Protein AF-A0A1V5ZNV1-F1 (afdb_monomer_lite)

Radius of gyration: 44.5 Å; chains: 1; bounding box: 72×107×74 Å

InterPro domains:
  IPR001857 Large ribosomal subunit protein bL19 [PF01245] (6-65)
  IPR008991 Translation protein SH3-like domain superfamily [SSF50104] (6-74)
  IPR038657 Large ribosomal subunit protein bL19 superfamily [G3DSA:2.30.30.790] (1-73)

Sequence (168 aa):
MIRVKKPNHFDGTFTIRGEVARMTIEKIYPLSFPNFEKVILLDNYKIRRSKLYYIRDKVGKDARFESLVKTETKGIDLLDGLRQVKEDTKVEKNNEQKVVEEKTKNEEDTVKVFVENKEKVEESFNDSVEEVIEEKVEEIVEKKIGDNAQEKVENQEVNDADVESEEL

pLDDT: mean 72.97, std 18.64, range [38.66, 97.0]

Structure (mmCIF, N/CA/C/O backbone):
data_AF-A0A1V5ZNV1-F1
#
_entry.id   AF-A0A1V5ZNV1-F1
#
loop_
_atom_site.group_PDB
_atom_site.id
_atom_site.type_symbol
_atom_site.label_atom_id
_atom_site.label_alt_id
_atom_site.label_comp_id
_atom_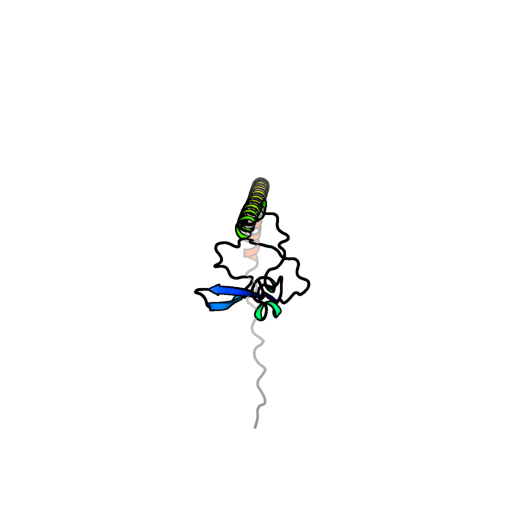site.label_asym_id
_atom_site.label_entity_id
_atom_site.label_seq_id
_atom_site.pdbx_PDB_ins_code
_atom_site.Cartn_x
_atom_site.Cartn_y
_atom_site.Cartn_z
_atom_site.occupancy
_atom_site.B_iso_or_equiv
_atom_site.auth_seq_id
_atom_site.auth_comp_id
_atom_site.auth_asym_id
_atom_site.auth_atom_id
_atom_site.pdbx_PDB_model_num
ATOM 1 N N . MET A 1 1 ? -1.883 0.332 -1.194 1.00 86.31 1 MET A N 1
ATOM 2 C CA . MET A 1 1 ? -2.028 -0.858 -2.068 1.00 86.31 1 MET A CA 1
ATOM 3 C C . MET A 1 1 ? -3.493 -1.034 -2.443 1.00 86.31 1 MET A C 1
ATOM 5 O O . MET A 1 1 ? -4.328 -0.853 -1.568 1.00 86.31 1 MET A O 1
ATOM 9 N N . ILE A 1 2 ? -3.824 -1.366 -3.699 1.00 93.88 2 ILE A N 1
ATOM 10 C CA . ILE A 1 2 ? -5.234 -1.510 -4.132 1.00 93.88 2 ILE A CA 1
ATOM 11 C C . ILE A 1 2 ? -5.686 -2.972 -4.204 1.00 93.88 2 ILE A C 1
ATOM 13 O O . ILE A 1 2 ? -6.876 -3.259 -4.095 1.00 93.88 2 ILE A O 1
ATOM 17 N N . ARG A 1 3 ? -4.752 -3.890 -4.470 1.00 94.94 3 ARG A N 1
ATOM 18 C CA . ARG A 1 3 ? -5.028 -5.311 -4.694 1.00 94.94 3 ARG A CA 1
ATOM 19 C C . ARG A 1 3 ? -3.785 -6.140 -4.406 1.00 94.94 3 ARG A C 1
ATOM 21 O O . ARG A 1 3 ? -2.695 -5.745 -4.808 1.00 94.94 3 ARG A O 1
ATOM 28 N N . VAL A 1 4 ? -3.998 -7.324 -3.836 1.00 96.12 4 VAL A N 1
ATOM 29 C CA . VAL A 1 4 ? -3.056 -8.454 -3.859 1.00 96.12 4 VAL A CA 1
ATOM 30 C C . VAL A 1 4 ? -3.683 -9.616 -4.619 1.00 96.12 4 VAL A C 1
ATOM 32 O O . VAL A 1 4 ? -4.892 -9.851 -4.552 1.00 96.12 4 VAL A O 1
ATOM 35 N N . LYS A 1 5 ? -2.865 -10.324 -5.389 1.00 96.25 5 LYS A N 1
ATOM 36 C CA . LYS A 1 5 ? -3.192 -11.567 -6.081 1.00 96.25 5 LYS A CA 1
ATOM 37 C C . LYS A 1 5 ? -2.284 -12.658 -5.516 1.00 96.25 5 LYS A C 1
ATOM 39 O O . LYS A 1 5 ? -1.083 -12.440 -5.442 1.00 96.25 5 LYS A O 1
ATOM 44 N N . LYS A 1 6 ? -2.871 -13.807 -5.160 1.00 96.00 6 LYS A N 1
ATOM 45 C CA . LYS A 1 6 ? -2.178 -14.956 -4.549 1.00 96.00 6 LYS A CA 1
ATOM 46 C C . LYS A 1 6 ? -1.309 -14.540 -3.341 1.00 96.00 6 LYS A C 1
ATOM 48 O O . LYS A 1 6 ? -0.084 -14.612 -3.415 1.00 96.00 6 LYS A O 1
ATOM 53 N N . PRO A 1 7 ? -1.930 -14.058 -2.245 1.00 90.44 7 PRO A N 1
ATOM 54 C CA . PRO A 1 7 ? -1.188 -13.836 -1.008 1.00 90.44 7 PRO A CA 1
ATOM 55 C C . PRO A 1 7 ? -0.578 -15.175 -0.571 1.00 90.44 7 PRO A C 1
ATOM 57 O O . PRO A 1 7 ? -1.255 -16.197 -0.648 1.00 90.44 7 PRO A O 1
ATOM 60 N N . ASN A 1 8 ? 0.686 -15.167 -0.149 1.00 92.88 8 ASN A N 1
ATOM 61 C CA . ASN A 1 8 ? 1.458 -16.347 0.280 1.00 92.88 8 ASN A CA 1
ATOM 62 C C . ASN A 1 8 ? 1.991 -17.256 -0.839 1.00 92.88 8 ASN A C 1
ATOM 64 O O . ASN A 1 8 ? 2.470 -18.346 -0.547 1.00 92.88 8 ASN A O 1
ATOM 68 N N . HIS A 1 9 ? 1.947 -16.828 -2.102 1.00 95.38 9 HIS A N 1
ATOM 69 C CA . HIS A 1 9 ? 2.572 -17.572 -3.194 1.00 95.38 9 HIS A CA 1
ATOM 70 C C . HIS A 1 9 ? 3.703 -16.760 -3.836 1.00 95.38 9 HIS A C 1
ATOM 72 O O . HIS A 1 9 ? 3.626 -15.533 -3.922 1.00 95.38 9 HIS A O 1
ATOM 78 N N . PHE A 1 10 ? 4.751 -17.440 -4.305 1.00 91.69 10 PHE A N 1
ATOM 79 C CA . PHE A 1 10 ? 5.935 -16.795 -4.894 1.00 91.69 10 PHE A CA 1
ATOM 80 C C . PHE A 1 10 ? 5.629 -16.054 -6.206 1.00 91.69 10 PHE A C 1
ATOM 82 O O . PHE A 1 10 ? 6.301 -15.080 -6.539 1.00 91.69 10 PHE A O 1
ATOM 89 N N . ASP A 1 11 ? 4.598 -16.502 -6.928 1.00 95.44 11 ASP A N 1
ATOM 90 C CA . ASP A 1 11 ? 4.071 -15.885 -8.154 1.00 95.44 11 ASP A CA 1
ATOM 91 C C . ASP A 1 11 ? 2.968 -14.846 -7.867 1.00 95.44 11 ASP A C 1
ATOM 93 O O . ASP A 1 11 ? 2.292 -14.351 -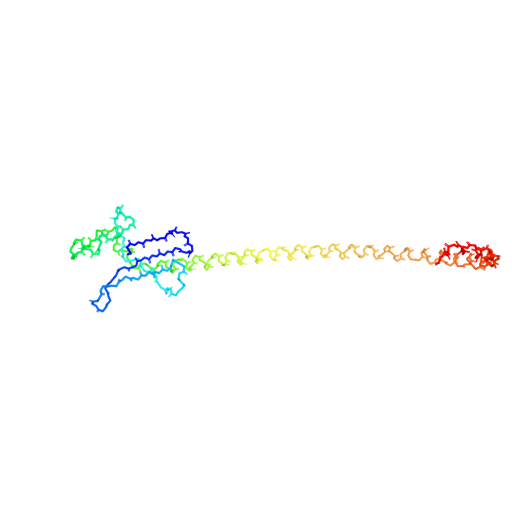8.778 1.00 95.44 11 ASP A O 1
ATOM 97 N N . GLY A 1 12 ? 2.747 -14.535 -6.589 1.00 97.00 12 GLY A N 1
ATOM 98 C CA . GLY A 1 12 ? 1.807 -13.517 -6.170 1.00 97.00 12 GLY A CA 1
ATOM 99 C C . GLY A 1 12 ? 2.281 -12.118 -6.535 1.00 97.00 12 GLY A C 1
ATOM 100 O O . GLY A 1 12 ? 3.471 -11.837 -6.689 1.00 97.00 12 GLY A O 1
ATOM 101 N N . THR A 1 13 ? 1.319 -11.213 -6.682 1.00 96.94 13 THR A N 1
ATOM 102 C CA . THR A 1 13 ? 1.577 -9.827 -7.072 1.00 96.94 13 THR A CA 1
ATOM 103 C C . THR A 1 13 ? 0.724 -8.867 -6.270 1.00 96.94 13 THR A C 1
ATOM 105 O O . THR A 1 13 ? -0.365 -9.203 -5.799 1.00 96.94 13 THR A O 1
ATOM 108 N N . PHE A 1 14 ? 1.195 -7.636 -6.146 1.00 95.94 14 PHE A N 1
ATOM 109 C CA . PHE A 1 14 ? 0.444 -6.551 -5.545 1.00 95.94 14 PHE A CA 1
ATOM 110 C C . PHE A 1 14 ? 0.462 -5.324 -6.446 1.00 95.94 14 PHE A C 1
ATOM 112 O O . PHE A 1 14 ? 1.395 -5.091 -7.212 1.00 95.94 14 PHE A O 1
ATOM 119 N N . THR A 1 15 ? -0.614 -4.549 -6.384 1.00 96.69 15 THR A N 1
ATOM 120 C CA . THR A 1 15 ? -0.795 -3.355 -7.207 1.00 96.69 15 THR A CA 1
ATOM 121 C C . THR A 1 15 ? -0.789 -2.117 -6.324 1.00 96.69 15 THR A C 1
ATOM 123 O O . THR A 1 15 ? -1.588 -1.989 -5.384 1.00 96.69 15 THR A O 1
ATOM 126 N N . ILE A 1 16 ? 0.106 -1.193 -6.646 1.00 94.25 16 ILE A N 1
ATOM 127 C CA . ILE A 1 16 ? 0.239 0.114 -6.013 1.00 94.25 16 ILE A CA 1
ATOM 128 C C . ILE A 1 16 ? -0.417 1.143 -6.929 1.00 94.25 16 ILE A C 1
ATOM 130 O O . ILE A 1 16 ? -0.196 1.129 -8.136 1.00 94.25 16 ILE A O 1
ATOM 134 N N . ARG A 1 17 ? -1.207 2.038 -6.339 1.00 93.00 17 ARG A N 1
ATOM 135 C CA . ARG A 1 17 ? -1.699 3.255 -6.981 1.00 93.00 17 ARG A CA 1
ATOM 136 C C . ARG A 1 17 ? -1.079 4.432 -6.251 1.00 93.00 17 ARG A C 1
ATOM 138 O O . ARG A 1 17 ? -1.077 4.434 -5.020 1.00 93.00 17 ARG A O 1
ATOM 145 N N . GLY A 1 18 ? -0.567 5.391 -7.001 1.00 91.38 18 GLY A N 1
ATOM 146 C CA . GLY A 1 18 ? 0.030 6.602 -6.462 1.00 91.38 18 GLY A CA 1
ATOM 147 C C . GLY A 1 18 ? 0.084 7.698 -7.512 1.00 91.38 18 GLY A C 1
ATOM 148 O O . GLY A 1 18 ? -0.230 7.476 -8.681 1.00 91.38 18 GLY A O 1
ATOM 149 N N . GLU A 1 19 ? 0.481 8.881 -7.076 1.00 91.00 19 GLU A N 1
ATOM 150 C CA . GLU A 1 19 ? 0.739 10.015 -7.949 1.00 91.00 19 GLU A CA 1
ATOM 151 C C . GLU A 1 19 ? 2.250 10.185 -8.087 1.00 91.00 19 GLU A C 1
ATOM 153 O O . GLU A 1 19 ? 2.977 10.199 -7.094 1.00 91.00 19 GLU A O 1
ATOM 158 N N . VAL A 1 20 ? 2.732 10.275 -9.321 1.00 94.62 20 VAL A N 1
ATOM 159 C CA . VAL A 1 20 ? 4.141 10.521 -9.633 1.00 94.62 20 VAL A CA 1
ATOM 160 C C . VAL A 1 20 ? 4.175 11.619 -10.677 1.00 94.62 20 VAL A C 1
ATOM 162 O O . VAL A 1 20 ? 3.484 11.519 -11.686 1.00 94.62 20 VAL A O 1
ATOM 165 N N . ALA A 1 21 ? 4.958 12.670 -10.433 1.00 94.62 21 ALA A N 1
ATOM 166 C CA . ALA A 1 21 ? 5.084 13.800 -11.356 1.00 94.62 21 ALA A CA 1
ATOM 167 C C . ALA A 1 21 ? 3.722 14.363 -11.830 1.00 94.62 21 ALA A C 1
ATOM 169 O O . ALA A 1 21 ? 3.542 14.660 -13.006 1.00 94.62 21 ALA A O 1
ATOM 170 N N . ARG A 1 22 ? 2.754 14.498 -10.907 1.00 94.00 22 ARG A N 1
ATOM 171 C CA . ARG A 1 22 ? 1.373 14.965 -11.167 1.00 94.00 22 ARG A CA 1
ATOM 172 C C . ARG A 1 22 ? 0.520 14.064 -12.064 1.00 94.00 22 ARG A C 1
ATOM 174 O O . ARG A 1 22 ? -0.548 14.463 -12.518 1.00 94.00 22 ARG A O 1
ATOM 181 N N . MET A 1 23 ? 0.969 12.841 -12.319 1.00 93.94 23 MET A N 1
ATOM 182 C CA . MET A 1 23 ? 0.223 11.836 -13.067 1.00 93.94 23 MET A CA 1
ATOM 183 C C . MET A 1 23 ? -0.152 10.687 -12.140 1.00 93.94 23 MET A C 1
ATOM 185 O O . MET A 1 23 ? 0.652 10.229 -11.325 1.00 93.94 23 MET A O 1
ATOM 189 N N . THR A 1 24 ? -1.381 10.191 -12.269 1.00 92.56 24 THR A N 1
ATOM 190 C CA . THR A 1 24 ? -1.811 9.017 -11.506 1.00 92.56 24 THR A CA 1
ATOM 191 C C . THR A 1 24 ? -1.317 7.751 -12.189 1.00 92.56 24 THR A C 1
ATOM 193 O O . THR A 1 24 ? -1.654 7.497 -13.343 1.00 92.56 24 THR A O 1
ATOM 196 N N . ILE A 1 25 ? -0.539 6.942 -11.474 1.00 94.75 25 ILE A N 1
ATOM 197 C CA . ILE A 1 25 ? 0.070 5.720 -12.000 1.00 94.75 25 ILE A CA 1
ATOM 198 C C . ILE A 1 25 ? -0.371 4.519 -11.165 1.00 94.75 25 ILE A C 1
ATOM 200 O O . ILE A 1 25 ? -0.463 4.578 -9.935 1.00 94.75 25 ILE A O 1
ATOM 204 N N . GLU A 1 26 ? -0.599 3.399 -11.850 1.00 95.44 26 GLU A N 1
ATOM 205 C CA . GLU A 1 26 ? -0.734 2.084 -11.234 1.00 95.44 26 GLU A CA 1
ATOM 206 C C . GLU A 1 26 ? 0.434 1.192 -11.653 1.00 95.44 26 GLU A C 1
ATOM 208 O O . GLU A 1 26 ? 0.686 1.001 -12.840 1.00 95.44 26 GLU A O 1
ATOM 213 N N . LYS A 1 27 ? 1.155 0.647 -10.671 1.00 94.88 27 LYS A N 1
ATOM 214 C CA . LYS A 1 27 ? 2.263 -0.289 -10.893 1.00 94.88 27 LYS A CA 1
ATOM 215 C C . LYS A 1 27 ? 1.973 -1.619 -10.218 1.00 94.88 27 LYS A C 1
ATOM 217 O O . LYS A 1 27 ? 1.402 -1.663 -9.127 1.00 94.88 27 LYS A O 1
ATOM 222 N N . ILE A 1 28 ? 2.376 -2.702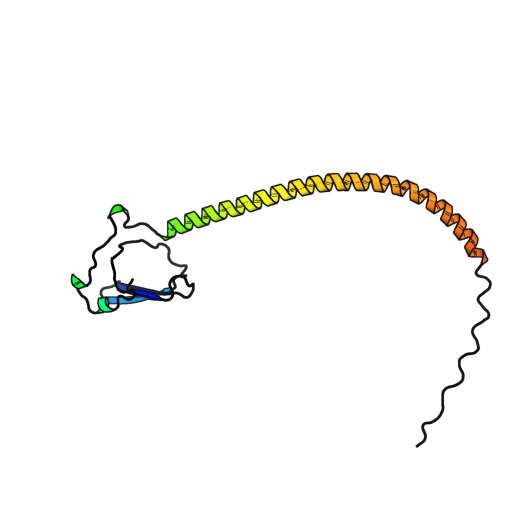 -10.870 1.00 96.44 28 ILE A N 1
ATOM 223 C CA . ILE A 1 28 ? 2.233 -4.069 -10.372 1.00 96.44 28 ILE A CA 1
ATOM 224 C C . ILE A 1 28 ? 3.626 -4.597 -10.050 1.00 96.44 28 ILE A C 1
ATOM 226 O O . ILE A 1 28 ? 4.511 -4.531 -10.898 1.00 96.44 28 ILE A O 1
ATOM 230 N N . TYR A 1 29 ? 3.795 -5.133 -8.845 1.00 95.56 29 TYR A N 1
ATOM 231 C CA . TYR A 1 29 ? 5.044 -5.728 -8.386 1.00 95.56 29 TYR A CA 1
ATOM 232 C C . TYR A 1 29 ? 4.825 -7.186 -7.962 1.00 95.56 29 TYR A C 1
ATOM 234 O O . TYR A 1 29 ? 3.785 -7.496 -7.367 1.00 95.56 29 TYR A O 1
ATOM 242 N N . PRO A 1 30 ? 5.775 -8.092 -8.253 1.00 95.44 30 PRO A N 1
ATOM 243 C CA . PRO A 1 30 ? 5.817 -9.418 -7.643 1.00 95.44 30 PRO A CA 1
ATOM 244 C C . PRO A 1 30 ? 6.053 -9.330 -6.131 1.00 95.44 30 PRO A C 1
ATOM 246 O O . PRO A 1 30 ? 6.781 -8.454 -5.670 1.00 95.44 30 PRO A O 1
ATOM 249 N N . LEU A 1 31 ? 5.483 -10.259 -5.359 1.00 92.88 31 LEU A N 1
ATOM 250 C CA . LEU A 1 31 ? 5.747 -10.364 -3.915 1.00 92.88 31 LEU A CA 1
ATOM 251 C C . LEU A 1 31 ? 7.195 -10.788 -3.615 1.00 92.88 31 LEU A C 1
ATOM 253 O O . LEU A 1 31 ? 7.732 -10.439 -2.572 1.00 92.88 31 LEU A O 1
ATOM 257 N N . SER A 1 32 ? 7.823 -11.519 -4.536 1.00 92.00 32 SER A N 1
ATOM 258 C CA . SER A 1 32 ? 9.195 -12.036 -4.445 1.00 92.00 32 SER A CA 1
ATOM 259 C C . SER A 1 32 ? 10.255 -11.093 -5.026 1.00 92.00 32 SER A C 1
ATOM 261 O O . SER A 1 32 ? 11.395 -11.502 -5.233 1.00 92.00 32 SER A O 1
ATOM 263 N N . PHE A 1 33 ? 9.899 -9.843 -5.329 1.00 91.88 33 PHE A N 1
ATOM 264 C CA . PHE A 1 33 ? 10.815 -8.909 -5.977 1.00 91.88 33 PHE A CA 1
ATOM 265 C C . PHE A 1 33 ? 12.017 -8.571 -5.067 1.00 91.88 33 PHE A C 1
ATOM 267 O O . PHE A 1 33 ? 11.807 -8.046 -3.971 1.00 91.88 33 PHE A O 1
ATOM 274 N N . PRO A 1 34 ? 13.269 -8.834 -5.498 1.00 89.62 34 PRO A N 1
ATOM 275 C CA . PRO A 1 34 ? 14.439 -8.736 -4.621 1.00 89.62 34 PRO A CA 1
ATOM 276 C C . PRO A 1 34 ? 15.024 -7.324 -4.509 1.00 89.62 34 PRO A C 1
ATOM 278 O O . PRO A 1 34 ? 15.736 -7.040 -3.553 1.00 89.62 34 PRO A O 1
ATOM 281 N N . ASN A 1 35 ? 14.726 -6.421 -5.449 1.00 93.06 35 ASN A N 1
ATOM 282 C CA . ASN A 1 35 ? 15.399 -5.115 -5.518 1.00 93.06 35 ASN A CA 1
ATOM 283 C C . ASN A 1 35 ? 14.777 -4.054 -4.591 1.00 93.06 35 ASN A C 1
ATOM 285 O O . ASN A 1 35 ? 15.044 -2.865 -4.755 1.00 93.06 35 ASN A O 1
ATOM 289 N N . PHE A 1 36 ? 13.907 -4.442 -3.655 1.00 91.00 36 PHE A N 1
ATOM 290 C CA . PHE A 1 36 ? 13.407 -3.510 -2.650 1.00 91.00 36 PHE A CA 1
ATOM 291 C C . PHE A 1 36 ? 14.464 -3.312 -1.567 1.00 91.00 36 PHE A C 1
ATOM 293 O O . PHE A 1 36 ? 14.820 -4.244 -0.851 1.00 91.00 36 PHE A O 1
ATOM 300 N N . GLU A 1 37 ? 14.948 -2.081 -1.431 1.00 91.19 37 GLU A N 1
ATOM 301 C CA . GLU A 1 37 ? 15.882 -1.737 -0.361 1.00 91.19 37 GLU A CA 1
ATOM 302 C C . GLU A 1 37 ? 15.181 -1.726 1.004 1.00 91.19 37 GLU A C 1
ATOM 304 O O . GLU A 1 37 ? 15.714 -2.288 1.964 1.00 91.19 37 GLU A O 1
ATOM 309 N N . LYS A 1 38 ? 13.980 -1.126 1.053 1.00 90.06 38 LYS A N 1
ATOM 310 C CA . LYS A 1 38 ? 13.190 -0.850 2.262 1.00 90.06 38 LYS A CA 1
ATOM 311 C C . LYS A 1 38 ? 11.701 -1.033 2.006 1.00 90.06 38 LYS A C 1
ATOM 313 O O . LYS A 1 38 ? 11.209 -0.682 0.929 1.00 90.06 38 LYS A O 1
ATOM 318 N N . VAL A 1 39 ? 10.966 -1.526 3.002 1.00 90.94 39 VAL A N 1
ATOM 319 C CA . VAL A 1 39 ? 9.500 -1.642 2.949 1.00 90.94 39 VAL A CA 1
ATOM 320 C C . VAL A 1 39 ? 8.916 -1.013 4.202 1.00 90.94 39 VAL A C 1
ATOM 322 O O . VAL A 1 39 ? 8.712 -1.665 5.219 1.00 90.94 39 VAL A O 1
ATOM 325 N N . ILE A 1 40 ? 8.622 0.279 4.115 1.00 92.38 40 ILE A N 1
ATOM 326 C CA . ILE A 1 40 ? 8.180 1.063 5.266 1.00 92.38 40 ILE A CA 1
ATOM 327 C C . ILE A 1 40 ? 6.658 0.985 5.414 1.00 92.38 40 ILE A C 1
ATOM 329 O O . ILE A 1 40 ? 5.911 1.278 4.473 1.00 92.38 40 ILE A O 1
ATOM 333 N N . LEU A 1 41 ? 6.185 0.650 6.616 1.00 90.12 41 LEU A N 1
ATOM 334 C CA . LEU A 1 41 ? 4.767 0.750 6.948 1.00 90.12 41 LEU A CA 1
ATOM 335 C C . LEU A 1 41 ? 4.400 2.209 7.247 1.00 90.12 41 LEU A C 1
ATOM 337 O O . LEU A 1 41 ? 4.741 2.753 8.296 1.00 90.12 41 LEU A O 1
ATOM 341 N N . LEU A 1 42 ? 3.682 2.842 6.319 1.00 90.00 42 LEU A N 1
ATOM 342 C CA . LEU A 1 42 ? 3.199 4.216 6.495 1.00 90.00 42 LEU A CA 1
ATOM 343 C C . LEU A 1 42 ? 1.907 4.268 7.316 1.00 90.00 42 LEU A C 1
ATOM 345 O O . LEU A 1 42 ? 1.828 4.958 8.325 1.00 90.00 42 LEU A O 1
ATOM 349 N N . ASP A 1 43 ? 0.894 3.530 6.869 1.00 90.12 43 ASP A N 1
ATOM 350 C CA . ASP A 1 43 ? -0.430 3.484 7.476 1.00 90.12 43 ASP A CA 1
ATOM 351 C C . ASP A 1 43 ? -1.080 2.122 7.207 1.00 90.12 43 ASP A C 1
ATOM 353 O O . ASP A 1 43 ? -0.824 1.468 6.191 1.00 90.12 43 ASP A O 1
ATOM 357 N N . ASN A 1 44 ? -1.980 1.729 8.105 1.00 90.81 44 ASN A N 1
ATOM 358 C CA . ASN A 1 44 ? -2.869 0.586 7.952 1.00 90.81 44 ASN A CA 1
ATOM 359 C C . ASN A 1 44 ? -4.306 1.084 8.097 1.00 90.81 44 ASN A C 1
ATOM 361 O O . ASN A 1 44 ? -4.610 1.846 9.011 1.00 90.81 44 ASN A O 1
ATOM 365 N N . TYR A 1 45 ? -5.181 0.659 7.194 1.00 91.50 45 TYR A N 1
ATOM 366 C CA . TYR A 1 45 ? -6.548 1.150 7.100 1.00 91.50 45 TYR A CA 1
ATOM 367 C C . TYR A 1 45 ? -7.544 0.006 7.266 1.00 91.50 45 TYR A C 1
ATOM 369 O O . TYR A 1 45 ? -7.379 -1.071 6.687 1.00 91.50 45 TYR A O 1
ATOM 377 N N . LYS A 1 46 ? -8.640 0.264 7.987 1.00 90.25 46 LYS A N 1
ATOM 378 C CA . LYS A 1 46 ? -9.743 -0.695 8.108 1.00 90.25 46 LYS A CA 1
ATOM 379 C C . LYS A 1 46 ? -10.547 -0.742 6.809 1.00 90.25 46 LYS A C 1
ATOM 381 O O . LYS A 1 46 ? -11.384 0.119 6.550 1.00 90.25 46 LYS A O 1
ATOM 386 N N . ILE A 1 47 ? -10.328 -1.774 6.001 1.00 91.56 47 ILE A N 1
ATOM 387 C CA . ILE A 1 47 ? -11.037 -1.976 4.730 1.00 91.56 47 ILE A CA 1
ATOM 388 C C . ILE A 1 47 ? -11.902 -3.238 4.769 1.00 91.56 47 ILE A C 1
ATOM 390 O O . ILE A 1 47 ? -11.496 -4.275 5.281 1.00 91.56 47 ILE A O 1
ATOM 394 N N . ARG A 1 48 ? -13.115 -3.158 4.203 1.00 90.44 48 ARG A N 1
ATOM 395 C CA . ARG A 1 48 ? -14.046 -4.306 4.120 1.00 90.44 48 ARG A CA 1
ATOM 396 C C . ARG A 1 48 ? -13.845 -5.145 2.856 1.00 90.44 48 ARG A C 1
ATOM 398 O O . ARG A 1 48 ? -14.258 -6.296 2.812 1.00 90.44 48 ARG A O 1
ATOM 405 N N . ARG A 1 49 ? -13.264 -4.558 1.802 1.00 92.38 49 ARG A N 1
ATOM 406 C CA . ARG A 1 49 ? -13.072 -5.199 0.491 1.00 92.38 49 ARG A CA 1
ATOM 407 C C . ARG A 1 49 ? -11.597 -5.518 0.272 1.00 92.38 49 ARG A C 1
ATOM 409 O O . ARG A 1 49 ? -10.750 -4.666 0.504 1.00 92.38 49 ARG A O 1
ATOM 416 N N . SER A 1 50 ? -11.308 -6.705 -0.262 1.00 90.44 50 SER A N 1
ATOM 417 C CA . SER A 1 50 ? -9.944 -7.145 -0.606 1.00 90.44 50 SER A CA 1
ATOM 418 C C . SER A 1 50 ? -9.363 -6.462 -1.853 1.00 90.44 50 SER A C 1
ATOM 420 O O . SER A 1 50 ? -8.150 -6.460 -2.057 1.00 90.44 50 SER A O 1
ATOM 422 N N . LYS A 1 51 ? -10.223 -5.885 -2.703 1.00 93.56 51 LYS A N 1
ATOM 423 C CA . LYS A 1 51 ? -9.846 -5.107 -3.890 1.00 93.56 51 LYS A CA 1
ATOM 424 C C . LYS A 1 51 ? -10.462 -3.716 -3.796 1.00 93.56 51 LYS A C 1
ATOM 426 O O . LYS A 1 51 ? -11.683 -3.574 -3.727 1.00 93.56 51 LYS A O 1
ATOM 431 N N . LEU A 1 52 ? -9.621 -2.692 -3.836 1.00 93.44 52 LEU A N 1
ATOM 432 C CA . LEU A 1 52 ? -10.002 -1.295 -3.640 1.00 93.44 52 LEU A CA 1
ATOM 433 C C . LEU A 1 52 ? -10.121 -0.534 -4.965 1.00 93.44 52 LEU A C 1
ATOM 435 O O . LEU A 1 52 ? -9.624 0.577 -5.114 1.00 93.44 52 LEU A O 1
ATOM 439 N N . TYR A 1 53 ? -10.783 -1.138 -5.952 1.00 94.50 53 TYR A N 1
ATOM 440 C CA . TYR A 1 53 ? -10.955 -0.523 -7.274 1.00 94.50 53 TYR A CA 1
ATOM 441 C C . TYR A 1 53 ? -11.775 0.762 -7.242 1.00 94.50 53 TYR A C 1
ATOM 443 O O . TYR A 1 53 ? -11.533 1.647 -8.051 1.00 94.50 53 TYR A O 1
ATOM 451 N N . TYR A 1 54 ? -12.667 0.889 -6.261 1.00 92.38 54 TYR A N 1
ATOM 452 C CA . TYR A 1 54 ? -13.473 2.087 -6.061 1.00 92.38 54 TYR A CA 1
ATOM 453 C C . TYR A 1 54 ? -12.632 3.329 -5.734 1.00 92.38 54 TYR A C 1
ATOM 455 O O . TYR A 1 54 ? -13.130 4.436 -5.859 1.00 92.38 54 TYR A O 1
ATOM 463 N N . ILE A 1 55 ? -11.369 3.182 -5.307 1.00 91.38 55 ILE A N 1
ATOM 464 C CA . ILE A 1 55 ? -10.488 4.335 -5.052 1.00 91.38 55 ILE A CA 1
ATOM 465 C C . ILE A 1 55 ? -10.188 5.096 -6.350 1.00 91.38 55 ILE A C 1
ATOM 467 O O . ILE A 1 55 ? -9.834 6.266 -6.297 1.00 91.38 55 ILE A O 1
ATOM 471 N N . ARG A 1 56 ? -10.339 4.463 -7.519 1.00 91.88 56 ARG A N 1
ATOM 472 C CA . ARG A 1 56 ? -10.101 5.127 -8.806 1.00 91.88 56 ARG A CA 1
ATOM 473 C C . ARG A 1 56 ? -11.049 6.293 -9.053 1.00 91.88 56 ARG A C 1
ATOM 475 O O . ARG A 1 56 ? -10.604 7.297 -9.595 1.00 91.88 56 ARG A O 1
ATOM 482 N N . ASP A 1 57 ? -12.287 6.154 -8.594 1.00 92.25 57 ASP A N 1
ATOM 483 C CA . ASP A 1 57 ? -13.353 7.134 -8.809 1.00 92.25 57 ASP A CA 1
ATOM 484 C C . ASP A 1 57 ? -13.479 8.113 -7.632 1.00 92.25 57 ASP A C 1
ATOM 486 O O . ASP A 1 57 ? -14.199 9.104 -7.707 1.00 92.25 57 ASP A O 1
ATOM 490 N N . LYS A 1 58 ? -12.785 7.840 -6.520 1.00 91.31 58 LYS A N 1
ATOM 491 C CA . LYS A 1 58 ? -12.824 8.676 -5.321 1.00 91.31 58 LYS A CA 1
ATOM 492 C C . LYS A 1 58 ? -11.740 9.744 -5.357 1.00 91.31 58 LYS A C 1
ATOM 494 O O . LYS A 1 58 ? -10.585 9.462 -5.666 1.00 91.31 58 LYS A O 1
ATOM 499 N N . VAL A 1 59 ? -12.103 10.958 -4.945 1.00 89.75 59 VAL A N 1
ATOM 500 C CA . VAL A 1 59 ? -11.212 12.125 -4.916 1.00 89.75 59 VAL A CA 1
ATOM 501 C C . VAL A 1 59 ? -11.318 12.832 -3.561 1.00 89.75 59 VAL A C 1
ATOM 503 O O . VAL A 1 59 ? -12.354 12.802 -2.900 1.00 89.75 59 VAL A O 1
ATOM 506 N N . GLY A 1 60 ? -10.229 13.463 -3.121 1.00 89.25 60 GLY A N 1
ATOM 507 C CA . GLY A 1 60 ? -10.223 14.310 -1.930 1.00 89.25 60 GLY A CA 1
ATOM 508 C C . GLY A 1 60 ? -10.444 13.538 -0.628 1.00 89.25 60 GLY A C 1
ATOM 509 O O . GLY A 1 60 ? -9.760 12.550 -0.354 1.00 89.25 60 GLY A O 1
ATOM 510 N N . LYS A 1 61 ? -11.377 14.019 0.205 1.00 89.25 61 LYS A N 1
ATOM 511 C CA . LYS A 1 61 ? -11.655 13.440 1.530 1.00 89.25 61 LYS A CA 1
ATOM 512 C C . LYS A 1 61 ? -12.229 12.026 1.433 1.00 89.25 61 LYS A C 1
ATOM 514 O O . LYS A 1 61 ? -11.872 11.187 2.250 1.00 89.25 61 LYS A O 1
ATOM 519 N N . ASP A 1 62 ? -13.008 11.737 0.396 1.00 88.19 62 ASP A N 1
ATOM 520 C CA . ASP A 1 62 ? -13.663 10.436 0.226 1.00 88.19 62 ASP A CA 1
ATOM 521 C C . ASP A 1 62 ? -12.676 9.310 -0.099 1.00 88.19 62 ASP A C 1
ATOM 523 O O . ASP A 1 62 ? -12.941 8.138 0.186 1.00 88.19 62 ASP A O 1
ATOM 527 N N . ALA A 1 63 ? -11.538 9.660 -0.706 1.00 88.12 63 ALA A N 1
ATOM 528 C CA . ALA A 1 63 ? -10.454 8.730 -1.007 1.00 88.12 63 ALA A CA 1
ATOM 529 C C . ALA A 1 63 ? -9.580 8.414 0.217 1.00 88.12 63 ALA A C 1
ATOM 531 O O . ALA A 1 63 ? -8.823 7.442 0.187 1.00 88.12 63 ALA A O 1
ATOM 532 N N . ARG A 1 64 ? -9.661 9.223 1.283 1.00 86.12 64 ARG A N 1
ATOM 533 C CA . ARG A 1 64 ? -8.883 9.022 2.507 1.00 86.12 64 ARG A CA 1
ATOM 534 C C . ARG A 1 64 ? -9.585 8.026 3.422 1.00 86.12 64 ARG A C 1
ATOM 536 O O . ARG A 1 64 ? -10.792 8.092 3.629 1.00 86.12 64 ARG A O 1
ATOM 543 N N . PHE A 1 65 ? -8.806 7.107 3.981 1.00 89.00 65 PHE A N 1
ATOM 544 C CA . PHE A 1 65 ? -9.282 6.153 4.976 1.00 89.00 65 PHE A CA 1
ATOM 545 C C . PHE A 1 65 ? -8.826 6.553 6.372 1.00 89.00 65 PHE A C 1
ATOM 547 O O . PHE A 1 65 ? -7.814 7.231 6.548 1.00 89.00 65 PHE A O 1
ATOM 554 N N . GLU A 1 66 ? -9.569 6.079 7.363 1.00 88.44 66 GLU A N 1
ATOM 555 C CA . GLU A 1 66 ? -9.192 6.193 8.762 1.00 88.44 66 GLU A CA 1
ATOM 556 C C . GLU A 1 66 ? -8.052 5.217 9.079 1.00 88.44 66 GLU A C 1
ATOM 558 O O . GLU A 1 66 ? -8.173 4.004 8.860 1.00 88.44 66 GLU A O 1
ATOM 563 N N . SER A 1 67 ? -6.921 5.765 9.532 1.00 89.88 67 SER A N 1
ATOM 564 C CA . SER A 1 67 ? -5.739 4.982 9.899 1.00 89.88 67 SER A CA 1
ATOM 565 C C . SER A 1 67 ? -5.938 4.326 11.263 1.00 89.88 67 SER A C 1
ATOM 567 O O . SER A 1 67 ? -6.382 4.964 12.212 1.00 89.88 67 SER A O 1
ATOM 569 N N . LEU A 1 68 ? -5.583 3.047 11.355 1.00 88.56 68 LEU A N 1
ATOM 570 C CA . LEU A 1 68 ? -5.590 2.251 12.583 1.00 88.56 68 LEU A CA 1
ATOM 571 C C . LEU A 1 68 ? -4.259 2.328 13.346 1.00 88.56 68 LEU A C 1
ATOM 573 O O . LEU A 1 68 ? -4.156 1.832 14.466 1.00 88.56 68 LEU A O 1
ATOM 577 N N . VAL A 1 69 ? -3.218 2.877 12.719 1.00 87.25 69 VAL A N 1
ATOM 578 C CA . VAL A 1 69 ? -1.844 2.827 13.230 1.00 87.25 69 VAL A CA 1
ATOM 579 C C . VAL A 1 69 ? -1.590 4.030 14.126 1.00 87.25 69 VAL A C 1
ATOM 581 O O . VAL A 1 69 ? -1.812 5.175 13.722 1.00 87.25 69 VAL A O 1
ATOM 584 N N . LYS A 1 70 ? -1.098 3.770 15.341 1.00 86.06 70 LYS A N 1
ATOM 585 C CA . LYS A 1 70 ? -0.629 4.814 16.260 1.00 86.06 70 LYS A CA 1
ATOM 586 C C . LYS A 1 70 ? 0.614 5.486 15.676 1.00 86.06 70 LYS A C 1
ATOM 588 O O . LYS A 1 70 ? 1.405 4.838 15.006 1.00 86.06 70 LYS A O 1
ATOM 593 N N . THR A 1 71 ? 0.813 6.772 15.948 1.00 83.38 71 THR A N 1
ATOM 594 C CA . THR A 1 71 ? 1.931 7.550 15.383 1.00 83.38 71 THR A CA 1
ATOM 595 C C . THR A 1 71 ? 3.301 6.906 15.627 1.00 83.38 71 THR A C 1
ATOM 597 O O . THR A 1 71 ? 4.156 6.966 14.753 1.00 83.38 71 THR A O 1
ATOM 600 N N . GLU A 1 72 ? 3.480 6.232 16.762 1.00 82.19 72 GLU A N 1
ATOM 601 C CA . GLU A 1 72 ? 4.737 5.590 17.171 1.00 82.19 72 GLU A CA 1
ATOM 602 C C . GLU A 1 72 ? 5.150 4.397 16.300 1.00 82.19 72 GLU A C 1
ATOM 604 O O . GLU A 1 72 ? 6.336 4.127 16.152 1.00 82.19 72 GLU A O 1
ATOM 609 N N . THR A 1 73 ? 4.193 3.678 15.709 1.00 81.88 73 THR A N 1
ATOM 610 C CA . THR A 1 73 ? 4.479 2.504 14.869 1.00 81.88 73 THR A CA 1
ATOM 611 C C . THR A 1 73 ? 4.558 2.837 13.380 1.00 81.88 73 THR A C 1
ATOM 613 O O . THR A 1 73 ? 4.805 1.954 12.555 1.00 81.88 73 THR A O 1
ATOM 616 N N . LYS A 1 74 ? 4.363 4.107 13.009 1.00 82.88 74 LYS A N 1
ATOM 617 C CA . LYS A 1 74 ? 4.548 4.572 11.633 1.00 82.88 74 LYS A CA 1
ATOM 618 C C . LYS A 1 74 ? 6.033 4.697 11.326 1.00 82.88 74 LYS A C 1
ATOM 620 O O . LYS A 1 74 ? 6.801 5.188 12.143 1.00 82.88 74 LYS A O 1
ATOM 625 N N . GLY A 1 75 ? 6.429 4.305 10.119 1.00 83.69 75 GLY A N 1
ATOM 626 C CA . GLY A 1 75 ? 7.813 4.462 9.667 1.00 83.69 75 GLY A CA 1
ATOM 627 C C . GLY A 1 75 ? 8.729 3.276 9.974 1.00 83.69 75 GLY A C 1
ATOM 628 O O . GLY A 1 75 ? 9.909 3.339 9.646 1.00 83.69 75 GLY A O 1
ATOM 629 N N . ILE A 1 76 ? 8.202 2.190 10.546 1.00 88.06 76 ILE A N 1
ATOM 630 C CA . ILE A 1 76 ? 8.963 0.953 10.755 1.00 88.06 76 ILE A CA 1
ATOM 631 C C . ILE A 1 76 ? 9.277 0.320 9.393 1.00 88.06 76 ILE A C 1
ATOM 633 O O . ILE A 1 76 ? 8.371 0.135 8.571 1.00 88.06 76 ILE A O 1
ATOM 637 N N . ASP A 1 77 ? 10.546 -0.029 9.169 1.00 88.56 77 ASP A N 1
ATOM 638 C CA . ASP A 1 77 ? 10.959 -0.838 8.024 1.00 88.56 77 ASP A CA 1
ATOM 639 C C . ASP A 1 77 ? 10.682 -2.319 8.302 1.00 88.56 77 ASP A C 1
ATOM 641 O O . ASP A 1 77 ? 11.252 -2.935 9.203 1.00 88.56 77 ASP A O 1
ATOM 645 N N . LEU A 1 78 ? 9.774 -2.896 7.522 1.00 85.88 78 LEU A N 1
ATOM 646 C CA . LEU A 1 78 ? 9.373 -4.293 7.634 1.00 85.88 78 LEU A CA 1
ATOM 647 C C . LEU A 1 78 ? 10.453 -5.250 7.115 1.00 85.88 78 LEU A C 1
ATOM 649 O O . LEU A 1 78 ? 10.415 -6.439 7.433 1.00 85.88 78 LEU A O 1
ATOM 653 N N . LEU A 1 79 ? 11.390 -4.764 6.296 1.00 84.56 79 LEU A N 1
ATOM 654 C CA . LEU A 1 79 ? 12.402 -5.611 5.676 1.00 84.56 79 LEU A 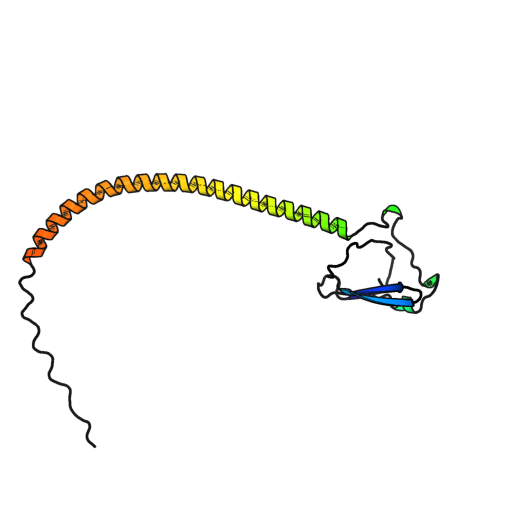CA 1
ATOM 655 C C . LEU A 1 79 ? 13.602 -5.845 6.601 1.00 84.56 79 LEU A C 1
ATOM 657 O O . LEU A 1 79 ? 14.142 -6.951 6.623 1.00 84.56 79 LEU A O 1
ATOM 661 N N . ASP A 1 80 ? 13.969 -4.849 7.406 1.00 83.12 80 ASP A N 1
ATOM 662 C CA . ASP A 1 80 ? 15.110 -4.930 8.323 1.00 83.12 80 ASP A CA 1
ATOM 663 C C . ASP A 1 80 ? 14.884 -5.943 9.448 1.00 83.12 80 ASP A C 1
ATOM 665 O O . ASP A 1 80 ? 15.759 -6.765 9.718 1.00 83.12 80 ASP A O 1
ATOM 669 N N . GLY A 1 81 ? 13.676 -5.988 10.021 1.00 76.06 81 GLY A N 1
ATOM 670 C CA . GLY A 1 81 ? 13.326 -7.013 11.009 1.00 76.06 81 GLY A CA 1
ATOM 671 C C . GLY A 1 81 ? 13.423 -8.437 10.447 1.00 76.06 81 GLY A C 1
ATOM 672 O O . GLY A 1 81 ? 13.839 -9.359 11.141 1.00 76.06 81 GLY A O 1
ATOM 673 N N . LEU A 1 82 ? 13.110 -8.629 9.161 1.00 77.31 82 LEU A N 1
ATOM 674 C CA . LEU A 1 82 ? 13.212 -9.940 8.514 1.00 77.31 82 LEU A CA 1
ATOM 675 C C . LEU A 1 82 ? 14.664 -10.318 8.170 1.00 77.31 82 LEU A C 1
ATOM 677 O O . LEU A 1 82 ? 14.990 -11.506 8.129 1.00 77.31 82 LEU A O 1
ATOM 681 N N . ARG A 1 83 ? 15.529 -9.330 7.901 1.00 80.44 83 ARG A N 1
ATOM 682 C CA . ARG A 1 83 ? 16.968 -9.544 7.673 1.00 80.44 83 ARG A CA 1
ATOM 683 C C . ARG A 1 83 ? 17.659 -10.009 8.950 1.00 80.44 83 ARG A C 1
ATOM 685 O O . ARG A 1 83 ? 18.317 -11.041 8.894 1.00 80.44 83 ARG A O 1
ATOM 692 N N . GLN A 1 84 ? 17.410 -9.334 10.074 1.00 77.81 84 GLN A N 1
ATOM 693 C CA . GLN A 1 84 ? 17.955 -9.710 11.386 1.00 77.81 84 GLN A CA 1
ATOM 694 C C . GLN A 1 84 ? 17.577 -11.151 11.745 1.00 77.81 84 GLN A C 1
ATOM 696 O O . GLN A 1 84 ? 18.452 -11.989 11.917 1.00 77.81 84 GLN A O 1
ATOM 701 N N . VAL A 1 85 ? 16.285 -11.498 11.665 1.00 73.94 85 VAL A N 1
ATOM 702 C CA . VAL A 1 85 ? 15.821 -12.872 11.938 1.00 73.94 85 VAL A CA 1
ATOM 703 C C . VAL A 1 85 ? 16.489 -13.905 11.020 1.00 73.94 85 VAL A C 1
ATOM 705 O O . VAL A 1 85 ? 16.844 -14.996 11.465 1.00 73.94 85 VAL A O 1
ATOM 708 N N . LYS A 1 86 ? 16.683 -13.597 9.728 1.00 76.06 86 LYS A N 1
ATOM 709 C CA . LYS A 1 86 ? 17.395 -14.500 8.805 1.00 76.06 86 LYS A CA 1
ATOM 710 C C . LYS A 1 86 ? 18.876 -14.649 9.144 1.00 76.06 86 LYS A C 1
ATOM 712 O O . LYS A 1 86 ? 19.421 -15.722 8.897 1.00 76.06 86 LYS A O 1
ATOM 717 N N . GLU A 1 87 ? 19.526 -13.595 9.618 1.00 76.62 87 GLU A N 1
ATOM 718 C CA . GLU A 1 87 ? 20.923 -13.628 10.053 1.00 76.62 87 GLU A CA 1
ATOM 719 C C . GLU A 1 87 ? 21.060 -14.454 11.334 1.00 76.62 87 GLU A C 1
ATOM 721 O O . GLU A 1 87 ? 21.844 -15.400 11.344 1.00 76.62 87 GLU A O 1
ATOM 726 N N . ASP A 1 88 ? 20.200 -14.227 12.326 1.00 70.94 88 ASP A N 1
ATOM 727 C CA . ASP A 1 88 ? 20.163 -14.988 13.581 1.00 70.94 88 ASP A CA 1
ATOM 728 C C . ASP A 1 88 ? 19.907 -16.487 13.328 1.00 70.94 88 ASP A C 1
AT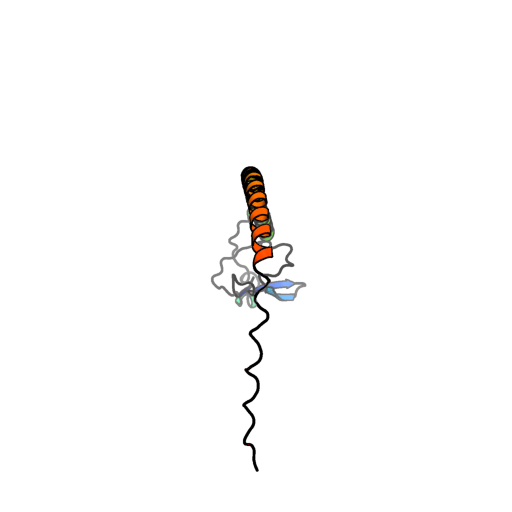OM 730 O O . ASP A 1 88 ? 20.658 -17.344 13.792 1.00 70.94 88 ASP A O 1
ATOM 734 N N . THR A 1 89 ? 18.934 -16.827 12.468 1.00 72.56 89 THR A N 1
ATOM 735 C CA . THR A 1 89 ? 18.635 -18.231 12.104 1.00 72.56 89 THR A CA 1
ATOM 736 C C . THR A 1 89 ? 19.800 -18.897 11.355 1.00 72.56 89 THR A C 1
ATOM 738 O O . THR A 1 89 ? 19.997 -20.109 11.436 1.00 72.56 89 THR A O 1
ATOM 741 N N . LYS A 1 90 ? 20.570 -18.135 10.566 1.00 70.44 90 LYS A N 1
ATOM 742 C CA . LYS A 1 90 ? 21.775 -18.661 9.905 1.00 70.44 90 LYS A CA 1
ATOM 743 C C . LYS A 1 90 ? 22.889 -18.914 10.917 1.00 70.44 90 LYS A C 1
ATOM 745 O O . LYS A 1 90 ? 23.576 -19.921 10.789 1.00 70.44 90 LYS A O 1
ATOM 750 N N . VAL A 1 91 ? 23.058 -18.035 11.905 1.00 69.69 91 VAL A N 1
ATOM 751 C CA . VAL A 1 91 ? 24.040 -18.210 12.984 1.00 69.69 91 VAL A CA 1
ATOM 752 C C . VAL A 1 91 ? 23.713 -19.454 13.813 1.00 69.69 91 VAL A C 1
ATOM 754 O O . VAL A 1 91 ? 24.607 -20.259 14.053 1.00 69.69 91 VAL A O 1
ATOM 757 N N . GLU A 1 92 ? 22.444 -19.679 14.161 1.00 64.00 92 GLU A N 1
ATOM 758 C CA . GLU A 1 92 ? 22.009 -20.894 14.869 1.00 64.00 92 GLU A CA 1
ATOM 759 C C . GLU A 1 92 ? 22.276 -22.169 14.058 1.00 64.00 92 GLU A C 1
ATOM 761 O O . GLU A 1 92 ? 22.898 -23.095 14.570 1.00 64.00 92 GLU A O 1
ATOM 766 N N . LYS A 1 93 ? 21.924 -22.196 12.765 1.00 62.25 93 LYS A N 1
ATOM 767 C CA . LYS A 1 93 ? 22.184 -23.359 11.892 1.00 62.25 93 LYS A CA 1
ATOM 768 C C . LYS A 1 93 ? 23.671 -23.652 11.698 1.00 62.25 93 LYS A C 1
ATOM 770 O O . LYS A 1 93 ? 24.067 -24.814 11.660 1.00 62.25 93 LYS A O 1
ATOM 775 N N . ASN A 1 94 ? 24.498 -22.612 11.596 1.00 62.81 94 ASN A N 1
ATOM 776 C CA . ASN A 1 94 ? 25.950 -22.766 11.507 1.00 62.81 94 ASN A CA 1
ATOM 777 C C . ASN A 1 94 ? 26.541 -23.276 12.832 1.00 62.81 94 ASN A C 1
ATOM 779 O O . ASN A 1 94 ? 27.459 -24.094 12.819 1.00 62.81 94 ASN A O 1
ATOM 783 N N . ASN A 1 95 ? 26.007 -22.833 13.975 1.00 65.31 95 ASN A N 1
ATOM 784 C CA . ASN A 1 95 ? 26.421 -23.320 15.290 1.00 65.31 95 ASN A CA 1
ATOM 785 C C . ASN A 1 95 ? 25.988 -24.777 15.517 1.00 65.31 95 ASN A C 1
ATOM 787 O O . ASN A 1 95 ? 26.777 -25.564 16.027 1.00 65.31 95 ASN A O 1
ATOM 791 N N . GLU A 1 96 ? 24.789 -25.173 15.084 1.00 60.59 96 GLU A N 1
ATOM 792 C CA . GLU A 1 96 ? 24.330 -26.568 15.128 1.00 60.59 96 GLU A CA 1
ATOM 793 C C . GLU A 1 96 ? 25.197 -27.485 14.253 1.00 60.59 96 GLU A C 1
ATOM 795 O O . GLU A 1 96 ? 25.606 -28.549 14.709 1.00 60.59 96 GLU A O 1
ATOM 800 N N . GLN A 1 97 ? 25.554 -27.061 13.035 1.00 60.94 97 GLN A N 1
ATOM 801 C CA . GLN A 1 97 ? 26.475 -27.811 12.171 1.00 60.94 97 GLN A CA 1
ATOM 802 C C . GLN A 1 97 ? 27.877 -27.925 12.778 1.00 60.94 97 GLN A C 1
ATOM 804 O O . GLN A 1 97 ? 28.461 -29.004 12.753 1.00 60.94 97 GLN A O 1
ATOM 809 N N . LYS A 1 98 ? 28.385 -26.864 13.414 1.00 57.09 98 LYS A N 1
ATOM 810 C CA . LYS A 1 98 ? 29.680 -26.888 14.105 1.00 57.09 98 LYS A CA 1
ATOM 811 C C . LYS A 1 98 ? 29.678 -27.815 15.329 1.00 57.09 98 LYS A C 1
ATOM 813 O O . LYS A 1 98 ? 30.654 -28.519 15.558 1.00 57.09 98 LYS A O 1
ATOM 818 N N . VAL A 1 99 ? 28.571 -27.871 16.075 1.00 60.44 99 VAL A N 1
ATOM 819 C CA . VAL A 1 99 ? 28.392 -28.780 17.223 1.00 60.44 99 VAL A CA 1
ATOM 820 C C . VAL A 1 99 ? 28.236 -30.238 16.774 1.00 60.44 99 VAL A C 1
ATOM 822 O O . VAL A 1 99 ? 28.707 -31.137 17.469 1.00 60.44 99 VAL A O 1
ATOM 825 N N . VAL A 1 100 ? 27.600 -30.499 15.626 1.00 59.84 100 VAL A N 1
ATOM 826 C CA . VAL A 1 100 ? 27.527 -31.849 15.038 1.00 59.84 100 VAL A CA 1
ATOM 827 C C . VAL A 1 100 ? 28.899 -32.282 14.508 1.00 59.84 100 VAL A C 1
ATOM 829 O O . VAL A 1 100 ? 29.317 -33.389 14.817 1.00 59.84 100 VAL A O 1
ATOM 832 N N . GLU A 1 101 ? 29.643 -31.408 13.824 1.00 59.19 101 GLU A N 1
ATOM 833 C CA . GLU A 1 101 ? 31.007 -31.697 13.349 1.00 59.19 101 GLU A CA 1
ATOM 834 C C . GLU A 1 101 ? 32.030 -31.881 14.485 1.00 59.19 101 GLU A C 1
ATOM 836 O O . GLU A 1 101 ? 32.947 -32.690 14.358 1.00 59.19 101 GLU A O 1
ATOM 841 N N . GLU A 1 102 ? 31.909 -31.155 15.602 1.00 59.91 102 GLU A N 1
ATOM 842 C CA . GLU A 1 102 ? 32.753 -31.372 16.788 1.00 59.91 102 GLU A CA 1
ATOM 843 C C . GLU A 1 102 ? 32.395 -32.682 17.510 1.00 59.91 102 GLU A C 1
ATOM 845 O O . GLU A 1 102 ? 33.285 -33.364 18.016 1.00 59.91 102 GLU A O 1
ATOM 850 N N . LYS A 1 103 ? 31.119 -33.096 17.520 1.00 55.19 103 LYS A N 1
ATOM 851 C CA . LYS A 1 103 ? 30.702 -34.394 18.080 1.00 55.19 103 LYS A CA 1
ATOM 852 C C . LYS A 1 103 ? 31.149 -35.577 17.220 1.00 55.19 103 LYS A C 1
ATOM 854 O O . LYS A 1 103 ? 31.675 -36.533 17.779 1.00 55.19 103 LYS A O 1
ATOM 859 N N . THR A 1 104 ? 31.021 -35.496 15.894 1.00 52.66 104 THR A N 1
ATOM 860 C CA . THR A 1 104 ? 31.477 -36.568 14.992 1.00 52.66 104 THR A CA 1
ATOM 861 C C . THR A 1 104 ? 32.997 -36.709 14.990 1.00 52.66 104 THR A C 1
ATOM 863 O O . THR A 1 104 ? 33.485 -37.829 14.964 1.00 52.66 104 THR A O 1
ATOM 866 N N . LYS A 1 105 ? 33.762 -35.613 15.114 1.00 52.28 105 LYS A N 1
ATOM 867 C CA . LYS A 1 105 ? 35.232 -35.683 15.250 1.00 52.28 105 LYS A CA 1
ATOM 868 C C . LYS A 1 105 ? 35.668 -36.355 16.556 1.00 52.28 105 LYS A C 1
ATOM 870 O O . LYS A 1 105 ? 36.546 -37.208 16.531 1.00 52.28 105 LYS A O 1
ATOM 875 N N . ASN A 1 106 ? 35.013 -36.038 17.676 1.00 54.34 106 ASN A N 1
ATOM 876 C CA . ASN A 1 106 ? 35.302 -36.682 18.961 1.00 54.34 106 ASN A CA 1
ATOM 877 C C . ASN A 1 106 ? 34.918 -38.176 18.967 1.00 54.34 106 ASN A C 1
ATOM 879 O O . ASN A 1 106 ? 35.640 -38.988 19.539 1.00 54.34 106 ASN A O 1
ATOM 883 N N . GLU A 1 107 ? 33.811 -38.556 18.320 1.00 53.59 107 GLU A N 1
ATOM 884 C CA . GLU A 1 107 ? 33.429 -39.966 18.156 1.00 53.59 107 GLU A CA 1
ATOM 885 C C . GLU A 1 107 ? 34.402 -40.712 17.223 1.00 53.59 107 GLU A C 1
ATOM 887 O O . GLU A 1 107 ? 34.881 -41.789 17.579 1.00 53.59 107 GLU A O 1
ATOM 892 N N . GLU A 1 108 ? 34.791 -40.127 16.086 1.00 55.12 108 GLU A N 1
ATOM 893 C CA . GLU A 1 108 ? 35.789 -40.695 15.166 1.00 55.12 108 GLU A CA 1
ATOM 894 C C . GLU A 1 108 ? 37.163 -40.898 15.821 1.00 55.12 108 GLU A C 1
ATOM 896 O O . GLU A 1 108 ? 37.811 -41.914 15.567 1.00 55.12 108 GLU A O 1
ATOM 901 N N . ASP A 1 109 ? 37.602 -39.985 16.689 1.00 56.44 109 ASP A N 1
ATOM 902 C CA . ASP A 1 109 ? 38.872 -40.122 17.408 1.00 56.44 109 ASP A CA 1
ATOM 903 C C . ASP A 1 109 ? 38.816 -41.252 18.453 1.00 56.44 109 ASP A C 1
ATOM 905 O O . ASP A 1 109 ? 39.779 -42.005 18.602 1.00 56.44 109 ASP A O 1
ATOM 909 N N . THR A 1 110 ? 37.671 -41.471 19.113 1.00 57.88 110 THR A N 1
ATOM 910 C CA . THR A 1 110 ? 37.498 -42.629 20.015 1.00 57.88 110 THR A CA 1
ATOM 911 C C . THR A 1 110 ? 37.435 -43.965 19.271 1.00 57.88 110 THR A C 1
ATOM 913 O O . THR A 1 110 ? 37.955 -44.967 19.764 1.00 57.88 110 THR A O 1
ATOM 916 N N . VAL A 1 111 ? 36.851 -43.986 18.069 1.00 57.97 111 VAL A N 1
ATOM 917 C CA . VAL A 1 111 ? 36.765 -45.188 17.229 1.00 57.97 111 VAL A CA 1
ATOM 918 C C . VAL A 1 111 ? 38.132 -45.533 16.627 1.00 57.97 111 VAL A C 1
ATOM 920 O O . VAL A 1 111 ? 38.500 -46.704 16.630 1.00 57.97 111 VAL A O 1
ATOM 923 N N . LYS A 1 112 ? 38.939 -44.548 16.204 1.00 57.12 112 LYS A N 1
ATOM 924 C CA . LYS A 1 112 ? 40.312 -44.775 15.704 1.00 57.12 112 LYS A CA 1
ATOM 925 C C . LYS A 1 112 ? 41.232 -45.379 16.766 1.00 57.12 112 LYS A C 1
ATOM 927 O O . LYS A 1 112 ? 41.930 -46.342 16.474 1.00 57.12 112 LYS A O 1
ATOM 932 N N . VAL A 1 113 ? 41.161 -44.900 18.012 1.00 56.44 113 VAL A N 1
ATOM 933 C CA . VAL A 1 113 ? 41.943 -45.465 19.131 1.00 56.44 113 VAL A CA 1
ATOM 934 C C . VAL A 1 113 ? 41.533 -46.914 19.443 1.00 56.44 113 VAL A C 1
ATOM 936 O O . VAL A 1 113 ? 42.367 -47.729 19.837 1.00 56.44 113 VAL A O 1
ATOM 939 N N . PHE A 1 114 ? 40.260 -47.276 19.251 1.00 49.94 114 PHE A N 1
ATOM 940 C CA . PHE A 1 114 ? 39.796 -48.661 19.399 1.00 49.94 114 PHE A CA 1
ATOM 941 C C . PHE A 1 114 ? 40.217 -49.567 18.231 1.00 49.94 114 PHE A C 1
ATOM 943 O O . PHE A 1 114 ? 40.524 -50.734 18.468 1.00 49.94 114 PHE A O 1
ATOM 950 N N . VAL A 1 115 ? 40.248 -49.049 16.998 1.00 58.06 115 VAL A N 1
ATOM 951 C CA . VAL A 1 115 ? 40.677 -49.794 15.801 1.00 58.06 115 VAL A CA 1
ATOM 952 C C . VAL A 1 115 ? 42.189 -50.031 15.809 1.00 58.06 115 VAL A C 1
ATOM 954 O O . VAL A 1 115 ? 42.596 -51.174 15.643 1.00 58.06 115 VAL A O 1
ATOM 957 N N . GLU A 1 116 ? 43.012 -49.031 16.143 1.00 55.38 116 GLU A N 1
ATOM 958 C CA . GLU A 1 116 ? 44.474 -49.203 16.257 1.00 55.38 116 GLU A CA 1
ATOM 959 C C . GLU A 1 116 ? 44.866 -50.216 17.346 1.00 55.38 116 GLU A C 1
ATOM 961 O O . GLU A 1 116 ? 45.809 -50.992 17.187 1.00 55.38 116 GLU A O 1
ATOM 966 N N . ASN A 1 117 ? 44.136 -50.244 18.466 1.00 56.59 117 ASN A N 1
ATOM 967 C CA . ASN A 1 117 ? 44.371 -51.236 19.518 1.00 56.59 117 ASN A CA 1
ATOM 968 C C . ASN A 1 117 ? 43.898 -52.640 19.119 1.00 56.59 117 ASN A C 1
ATOM 970 O O . ASN A 1 117 ? 44.441 -53.621 19.621 1.00 56.59 117 ASN A O 1
ATOM 974 N N . LYS A 1 118 ? 42.904 -52.749 18.232 1.00 50.12 118 LYS A N 1
ATOM 975 C CA . LYS A 1 118 ? 42.426 -54.030 17.706 1.00 50.12 118 LYS A CA 1
ATOM 976 C C . LYS A 1 118 ? 43.372 -54.585 16.638 1.00 50.12 118 LYS A C 1
ATOM 978 O O . LYS A 1 118 ? 43.722 -55.757 16.715 1.00 50.12 118 LYS A O 1
ATOM 983 N N . GLU A 1 119 ? 43.854 -53.742 15.726 1.00 55.59 119 GLU A N 1
ATOM 984 C CA . GLU A 1 119 ? 44.837 -54.117 14.699 1.00 55.59 119 GLU A CA 1
ATOM 985 C C . GLU A 1 119 ? 46.160 -54.582 15.323 1.00 55.59 119 GLU A C 1
ATOM 987 O O . GLU A 1 119 ? 46.685 -55.615 14.922 1.00 55.59 119 GLU A O 1
ATOM 992 N N . LYS A 1 120 ? 46.639 -53.936 16.399 1.00 53.31 120 LYS A N 1
ATOM 993 C CA . LYS A 1 120 ? 47.832 -54.409 17.132 1.00 53.31 120 LYS A CA 1
ATOM 994 C C . LYS A 1 120 ? 47.677 -55.791 17.766 1.00 53.31 120 LYS A C 1
ATOM 996 O O . LYS A 1 120 ? 48.658 -56.521 17.888 1.00 53.31 120 LYS A O 1
ATOM 1001 N N . VAL A 1 121 ? 46.471 -56.144 18.214 1.00 55.00 121 VAL A N 1
ATOM 1002 C CA . VAL A 1 121 ? 46.197 -57.473 18.786 1.00 55.00 121 VAL A CA 1
ATOM 1003 C C . VAL A 1 121 ? 46.122 -58.521 17.671 1.00 55.00 121 VAL A C 1
ATOM 1005 O O . VAL A 1 121 ? 46.617 -59.631 17.856 1.00 55.00 121 VAL A O 1
ATOM 1008 N N . GLU A 1 122 ? 45.578 -58.161 16.507 1.00 51.34 122 GLU A N 1
ATOM 1009 C CA . GLU A 1 122 ? 45.473 -59.042 15.336 1.00 51.34 122 GLU A CA 1
ATOM 1010 C C . GLU A 1 122 ? 46.828 -59.269 14.629 1.00 51.34 122 GLU A C 1
ATOM 1012 O O . GLU A 1 122 ? 47.127 -60.410 14.280 1.00 51.34 122 GLU A O 1
ATOM 1017 N N . GLU A 1 123 ? 47.702 -58.259 14.513 1.00 55.56 123 GLU A N 1
ATOM 1018 C CA . GLU A 1 123 ? 49.075 -58.425 13.986 1.00 55.56 123 GLU A CA 1
ATOM 1019 C C . GLU A 1 123 ? 49.907 -59.378 14.853 1.00 55.56 123 GLU A C 1
ATOM 1021 O O . GLU A 1 123 ? 50.527 -60.303 14.334 1.00 55.56 123 GLU A O 1
ATOM 1026 N N . SER A 1 124 ? 49.835 -59.243 16.184 1.00 51.91 124 SER A N 1
ATOM 1027 C CA . SER A 1 124 ? 50.567 -60.136 17.097 1.00 51.91 124 SER A CA 1
ATOM 1028 C C . SER A 1 124 ? 50.105 -61.598 17.038 1.00 51.91 124 SER A C 1
ATOM 1030 O O . SER A 1 124 ? 50.846 -62.499 17.427 1.00 51.91 124 SER A O 1
ATOM 1032 N N . PHE A 1 125 ? 48.877 -61.841 16.568 1.00 44.62 125 PHE A N 1
ATOM 1033 C CA . PHE A 1 125 ? 48.324 -63.182 16.414 1.00 44.62 125 PHE A CA 1
ATOM 1034 C C . PHE A 1 125 ? 48.702 -63.797 15.057 1.00 44.62 125 PHE A C 1
ATOM 1036 O O . PHE A 1 125 ? 48.948 -65.000 14.991 1.00 44.62 125 PHE A O 1
ATOM 1043 N N . ASN A 1 126 ? 48.814 -62.995 13.994 1.00 53.84 126 ASN A N 1
ATOM 1044 C CA . ASN A 1 126 ? 49.137 -63.484 12.649 1.00 53.84 126 ASN A CA 1
ATOM 1045 C C . ASN A 1 126 ? 50.610 -63.893 12.488 1.00 53.84 126 ASN A C 1
ATOM 1047 O O . ASN A 1 126 ? 50.855 -64.935 11.880 1.00 53.84 126 ASN A O 1
ATOM 1051 N N . ASP A 1 127 ? 51.554 -63.193 13.132 1.00 50.16 127 ASP A N 1
ATOM 1052 C CA . ASP A 1 127 ? 52.977 -63.591 13.137 1.00 50.16 127 ASP A CA 1
ATOM 1053 C C . ASP A 1 127 ? 53.166 -65.020 13.684 1.00 50.16 127 ASP A C 1
ATOM 1055 O O . ASP A 1 127 ? 53.989 -65.792 13.199 1.00 50.16 127 ASP A O 1
ATOM 1059 N N . SER A 1 128 ? 52.343 -65.417 14.663 1.00 53.75 128 SER A N 1
ATOM 1060 C CA . SER A 1 128 ? 52.391 -66.764 15.249 1.00 53.75 128 SER A CA 1
ATOM 1061 C C . SER A 1 128 ? 51.770 -67.858 14.370 1.00 53.75 128 SER A C 1
ATOM 1063 O O . SER A 1 128 ? 52.018 -69.043 14.587 1.00 53.75 128 SER A O 1
ATOM 1065 N N . VAL A 1 129 ? 50.949 -67.482 13.386 1.00 52.16 129 VAL A N 1
ATOM 1066 C CA . VAL A 1 129 ? 50.262 -68.415 12.481 1.00 52.16 129 VAL A CA 1
ATOM 1067 C C . VAL A 1 129 ? 51.067 -68.625 11.198 1.00 52.16 129 VAL A C 1
ATOM 1069 O O . VAL A 1 129 ? 51.072 -69.739 10.675 1.00 52.16 129 VAL A O 1
ATOM 1072 N N . GLU A 1 130 ? 51.784 -67.607 10.717 1.00 55.03 130 GLU A N 1
ATOM 1073 C CA . GLU A 1 130 ? 52.655 -67.715 9.538 1.00 55.03 130 GLU A CA 1
ATOM 1074 C C . GLU A 1 130 ? 53.840 -68.664 9.766 1.00 55.03 130 GLU A C 1
ATOM 1076 O O . GLU A 1 130 ? 54.103 -69.507 8.907 1.00 55.03 130 GLU A O 1
ATOM 1081 N N . GLU A 1 131 ? 54.443 -68.657 10.959 1.00 55.25 131 GLU A N 1
ATOM 1082 C CA . GLU A 1 131 ? 55.542 -69.574 11.310 1.00 55.25 131 GLU A CA 1
ATOM 1083 C C . GLU A 1 131 ? 55.101 -71.058 11.260 1.00 55.25 131 GLU A C 1
ATOM 1085 O O . GLU A 1 131 ? 55.844 -71.936 10.828 1.00 55.25 131 GLU A O 1
ATOM 1090 N N . VAL A 1 132 ? 53.836 -71.346 11.603 1.00 55.91 132 VAL A N 1
ATOM 1091 C CA . VAL A 1 132 ? 53.257 -72.707 11.575 1.00 55.91 132 VAL A CA 1
ATOM 1092 C C . VAL A 1 132 ? 52.851 -73.144 10.158 1.00 55.91 132 VAL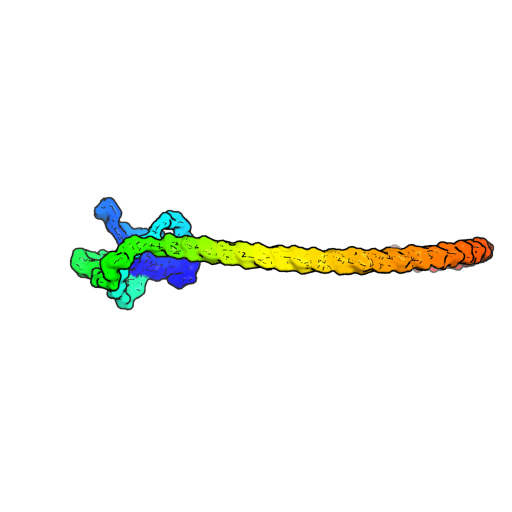 A C 1
ATOM 1094 O O . VAL A 1 132 ? 52.736 -74.342 9.873 1.00 55.91 132 VAL A O 1
ATOM 1097 N N . ILE A 1 133 ? 52.584 -72.192 9.258 1.00 58.19 133 ILE A N 1
ATOM 1098 C CA . ILE A 1 133 ? 52.195 -72.472 7.870 1.00 58.19 133 ILE A CA 1
ATOM 1099 C C . ILE A 1 133 ? 53.430 -72.764 7.014 1.00 58.19 133 ILE A C 1
ATOM 1101 O O . ILE A 1 133 ? 53.364 -73.677 6.189 1.00 58.19 133 ILE A O 1
ATOM 1105 N N . GLU A 1 134 ? 54.549 -72.068 7.229 1.00 55.28 134 GLU A N 1
ATOM 1106 C CA . GLU A 1 134 ? 55.789 -72.315 6.481 1.00 55.28 134 GLU A CA 1
ATOM 1107 C C . GLU A 1 134 ? 56.316 -73.745 6.693 1.00 55.28 134 GLU A C 1
ATOM 1109 O O . GLU A 1 134 ? 56.576 -74.438 5.705 1.00 55.28 134 GLU A O 1
ATOM 1114 N N . GLU A 1 135 ? 56.316 -74.257 7.932 1.00 56.56 135 GLU A N 1
ATOM 1115 C CA . GLU A 1 135 ? 56.699 -75.655 8.216 1.00 56.56 135 GLU A CA 1
ATOM 1116 C C . GLU A 1 135 ? 55.819 -76.677 7.468 1.00 56.56 135 GLU A C 1
ATOM 1118 O O . GLU A 1 135 ? 56.294 -77.717 7.010 1.00 56.56 135 GLU A O 1
ATOM 1123 N N . LYS A 1 136 ? 54.521 -76.389 7.295 1.00 56.44 136 LYS A N 1
ATOM 1124 C CA . LYS A 1 136 ? 53.590 -77.286 6.586 1.00 56.44 136 LYS A CA 1
ATOM 1125 C C . LYS A 1 136 ? 53.692 -77.200 5.067 1.00 56.44 136 LYS A C 1
ATOM 1127 O O . LYS A 1 136 ? 53.348 -78.167 4.386 1.00 56.44 136 LYS A O 1
ATOM 1132 N N . VAL A 1 137 ? 54.109 -76.061 4.517 1.00 58.44 137 VAL A N 1
ATOM 1133 C CA . VAL A 1 137 ? 54.254 -75.881 3.065 1.00 58.44 137 VAL A CA 1
ATOM 1134 C C . VAL A 1 137 ? 55.471 -76.646 2.549 1.00 58.44 137 VAL A C 1
ATOM 1136 O O . VAL A 1 137 ? 55.360 -77.298 1.508 1.00 58.44 137 VAL A O 1
ATOM 1139 N N . GLU A 1 138 ? 56.581 -76.664 3.291 1.00 55.75 138 GLU A N 1
ATOM 1140 C CA . GLU A 1 138 ? 57.751 -77.482 2.937 1.00 55.75 138 GLU A CA 1
ATOM 1141 C C . GLU A 1 138 ? 57.399 -78.980 2.873 1.00 55.75 138 GLU A C 1
ATOM 1143 O O . GLU A 1 138 ? 57.744 -79.659 1.902 1.00 55.75 138 GLU A O 1
ATOM 1148 N N . GLU A 1 139 ? 56.578 -79.474 3.808 1.00 58.06 139 GLU A N 1
ATOM 1149 C CA . GLU A 1 139 ? 56.124 -80.875 3.836 1.00 58.06 139 GLU A CA 1
ATOM 1150 C C . GLU A 1 139 ? 55.220 -81.257 2.637 1.00 58.06 139 GLU A C 1
ATOM 1152 O O . GLU A 1 139 ? 55.137 -82.425 2.240 1.00 58.06 139 GLU A O 1
ATOM 1157 N N . ILE A 1 140 ? 54.514 -80.288 2.036 1.00 60.00 140 ILE A N 1
ATOM 1158 C CA . ILE A 1 140 ? 53.624 -80.510 0.879 1.00 60.00 140 ILE A CA 1
ATOM 1159 C C . ILE A 1 140 ? 54.401 -80.451 -0.443 1.00 60.00 140 ILE A C 1
ATOM 1161 O O . ILE A 1 140 ? 54.064 -81.176 -1.387 1.00 60.00 140 ILE A O 1
ATOM 1165 N N . VAL A 1 141 ? 55.440 -79.616 -0.526 1.00 61.28 141 VAL A N 1
ATOM 1166 C CA . VAL A 1 141 ? 56.285 -79.500 -1.726 1.00 61.28 141 VAL A CA 1
ATOM 1167 C C . VAL A 1 141 ? 57.050 -80.800 -1.981 1.00 61.28 141 VAL A C 1
ATOM 1169 O O . VAL A 1 141 ? 57.098 -81.249 -3.128 1.00 61.28 141 VAL A O 1
ATOM 1172 N N . GLU A 1 142 ? 57.542 -81.471 -0.935 1.00 55.28 142 GLU A N 1
ATOM 1173 C CA . GLU A 1 142 ? 58.190 -82.782 -1.086 1.00 55.28 142 GLU A CA 1
ATOM 1174 C C . GLU A 1 142 ? 57.228 -83.867 -1.602 1.00 55.28 142 GLU A C 1
ATOM 1176 O O . GLU A 1 142 ? 57.623 -84.711 -2.408 1.00 55.28 142 GLU A O 1
ATOM 1181 N N . LYS A 1 143 ? 55.943 -83.824 -1.218 1.00 59.41 143 LYS A N 1
ATOM 1182 C CA . LYS A 1 143 ? 54.940 -84.816 -1.653 1.00 59.41 143 LYS A CA 1
ATOM 1183 C C . LYS A 1 143 ? 54.502 -84.640 -3.115 1.00 59.41 143 LYS A C 1
ATOM 1185 O O . LYS A 1 143 ? 54.256 -85.634 -3.788 1.00 59.41 143 LYS A O 1
ATOM 1190 N N . LYS A 1 144 ? 54.448 -83.411 -3.648 1.00 58.72 144 LYS A N 1
ATOM 1191 C CA . LYS A 1 144 ? 53.931 -83.134 -5.010 1.00 58.72 144 LYS A CA 1
ATOM 1192 C C . LYS A 1 144 ? 54.887 -83.448 -6.166 1.00 58.72 144 LYS A C 1
ATOM 1194 O O . LYS A 1 144 ? 54.430 -83.573 -7.300 1.00 58.72 144 LYS A O 1
ATOM 1199 N N . ILE A 1 145 ? 56.189 -83.585 -5.920 1.00 53.66 145 ILE A N 1
ATOM 1200 C CA . ILE A 1 145 ? 57.151 -83.952 -6.977 1.00 53.66 145 ILE A CA 1
ATOM 1201 C C . ILE A 1 145 ? 56.996 -85.437 -7.379 1.00 53.66 145 ILE A C 1
ATOM 1203 O O . ILE A 1 145 ? 57.354 -85.808 -8.496 1.00 53.66 145 ILE A O 1
ATOM 1207 N N . GLY A 1 146 ? 56.399 -86.277 -6.522 1.00 46.38 146 GLY A N 1
ATOM 1208 C CA . GLY A 1 146 ? 56.214 -87.713 -6.768 1.00 46.38 146 GLY A CA 1
ATOM 1209 C C . GLY A 1 146 ? 55.117 -88.092 -7.777 1.00 46.38 146 GLY A C 1
ATOM 1210 O O . GLY A 1 146 ? 55.238 -89.128 -8.427 1.00 46.38 146 GLY A O 1
ATOM 1211 N N . ASP A 1 147 ? 54.089 -87.257 -7.960 1.00 52.03 147 ASP A N 1
ATOM 1212 C CA . ASP A 1 147 ? 52.843 -87.673 -8.634 1.00 52.03 147 ASP A CA 1
ATOM 1213 C C . ASP A 1 147 ? 52.760 -87.303 -10.134 1.00 52.03 147 ASP A C 1
ATOM 1215 O O . ASP A 1 147 ? 51.915 -87.818 -10.863 1.00 52.03 147 ASP A O 1
ATOM 1219 N N . ASN A 1 148 ? 53.658 -86.458 -10.656 1.00 48.56 148 ASN A N 1
ATOM 1220 C CA . ASN A 1 148 ? 53.549 -85.883 -12.012 1.00 48.56 148 ASN A CA 1
ATOM 1221 C C . ASN A 1 148 ? 54.108 -86.775 -13.153 1.00 48.56 148 ASN A C 1
ATOM 1223 O O . ASN A 1 148 ? 54.513 -86.279 -14.205 1.00 48.56 148 ASN A O 1
ATOM 1227 N N . ALA A 1 149 ? 54.178 -88.096 -12.954 1.00 51.28 149 ALA A N 1
ATOM 1228 C CA . ALA A 1 149 ? 54.783 -89.042 -13.903 1.00 51.28 149 ALA A CA 1
ATOM 1229 C C . ALA A 1 149 ? 53.779 -89.879 -14.728 1.00 51.28 149 ALA A C 1
ATOM 1231 O O . ALA A 1 149 ? 54.214 -90.625 -15.606 1.00 51.28 149 ALA A O 1
ATOM 1232 N N . GLN A 1 150 ? 52.462 -89.792 -14.482 1.00 53.28 150 GLN A N 1
ATOM 1233 C CA . GLN A 1 150 ? 51.498 -90.789 -14.994 1.00 53.28 150 GLN A CA 1
ATOM 1234 C C . GLN A 1 150 ? 50.483 -90.303 -16.055 1.00 53.28 150 GLN A C 1
ATOM 1236 O O . GLN A 1 150 ? 49.886 -91.136 -16.730 1.00 53.28 150 GLN A O 1
ATOM 1241 N N . GLU A 1 151 ? 50.321 -89.004 -16.316 1.00 50.28 151 GLU A N 1
ATOM 1242 C CA . GLU A 1 151 ? 49.173 -88.487 -17.095 1.00 50.28 151 GLU A CA 1
ATOM 1243 C C . GLU A 1 151 ? 49.482 -88.161 -18.579 1.00 50.28 151 GLU A C 1
ATOM 1245 O O . GLU A 1 151 ? 49.133 -87.100 -19.092 1.00 50.28 151 GLU A O 1
ATOM 1250 N N . LYS A 1 152 ? 50.180 -89.054 -19.303 1.00 46.78 152 LYS A N 1
ATOM 1251 C CA . LYS A 1 152 ? 50.554 -88.837 -20.726 1.00 46.78 152 LYS A CA 1
ATOM 1252 C C . LYS A 1 152 ? 49.935 -89.806 -21.748 1.00 46.78 152 LYS A C 1
ATOM 1254 O O . LYS A 1 152 ? 50.356 -89.773 -22.901 1.00 46.78 152 LYS A O 1
ATOM 1259 N N . VAL A 1 153 ? 48.976 -90.663 -21.374 1.00 49.34 153 VAL A N 1
ATOM 1260 C CA . VAL A 1 153 ? 48.582 -91.823 -22.213 1.00 49.34 153 VAL A CA 1
ATOM 1261 C C . VAL A 1 153 ? 47.181 -91.748 -22.866 1.00 49.34 153 VAL A C 1
ATOM 1263 O O . VAL A 1 153 ? 46.954 -92.491 -23.809 1.00 49.34 153 VAL A O 1
ATOM 1266 N N . GLU A 1 154 ? 46.250 -90.858 -22.493 1.00 44.03 154 GLU A N 1
ATOM 1267 C CA . GLU A 1 154 ? 44.812 -91.136 -22.765 1.00 44.03 154 GLU A CA 1
ATOM 1268 C C . GLU A 1 154 ? 44.074 -90.333 -23.874 1.00 44.03 154 GLU A C 1
ATOM 1270 O O . GLU A 1 154 ? 42.922 -90.632 -24.161 1.00 44.03 154 GLU A O 1
ATOM 1275 N N . ASN A 1 155 ? 44.680 -89.379 -24.595 1.00 49.44 155 ASN A N 1
ATOM 1276 C CA . ASN A 1 155 ? 43.927 -88.554 -25.570 1.00 49.44 155 ASN A CA 1
ATOM 1277 C C . ASN A 1 155 ? 44.249 -88.870 -27.051 1.00 49.44 155 ASN A C 1
ATOM 1279 O O . ASN A 1 155 ? 45.110 -88.204 -27.629 1.00 49.44 155 ASN A O 1
ATOM 1283 N N . GLN A 1 156 ? 43.554 -89.829 -27.695 1.00 52.25 156 GLN A N 1
ATOM 1284 C CA . GLN A 1 156 ? 43.663 -90.039 -29.161 1.00 52.25 156 GLN A CA 1
ATOM 1285 C C . GLN A 1 156 ? 42.398 -90.503 -29.947 1.00 52.25 156 GLN A C 1
ATOM 1287 O O . GLN A 1 156 ? 42.528 -90.708 -31.147 1.00 52.25 156 GLN A O 1
ATOM 1292 N N . GLU A 1 157 ? 41.177 -90.618 -29.393 1.00 47.94 157 GLU A N 1
ATOM 1293 C CA . GLU A 1 157 ? 40.083 -91.361 -30.092 1.00 47.94 157 GLU A CA 1
ATOM 1294 C C . GLU A 1 157 ? 38.736 -90.653 -30.426 1.00 47.94 157 GLU A C 1
ATOM 1296 O O . GLU A 1 157 ? 37.789 -91.346 -30.776 1.00 47.94 157 GLU A O 1
ATOM 1301 N N . VAL A 1 158 ? 38.572 -89.316 -30.410 1.00 51.03 158 VAL A N 1
ATOM 1302 C CA . VAL A 1 158 ? 37.201 -88.708 -30.494 1.00 51.03 158 VAL A CA 1
ATOM 1303 C C . VAL A 1 158 ? 36.885 -87.817 -31.727 1.00 51.03 158 VAL A C 1
ATOM 1305 O O . VAL A 1 158 ? 35.926 -87.061 -31.676 1.00 51.03 158 VAL A O 1
ATOM 1308 N N . ASN A 1 159 ? 37.603 -87.874 -32.862 1.00 49.50 159 ASN A N 1
ATOM 1309 C CA . ASN A 1 159 ? 37.454 -86.851 -33.933 1.00 49.50 159 ASN A CA 1
ATOM 1310 C C . ASN A 1 159 ? 37.012 -87.302 -35.351 1.00 49.50 159 ASN A C 1
ATOM 1312 O O . ASN A 1 159 ? 37.320 -86.586 -36.296 1.00 49.50 159 ASN A O 1
ATOM 1316 N N . ASP A 1 160 ? 36.253 -88.389 -35.546 1.00 47.78 160 ASP A N 1
ATOM 1317 C CA . ASP A 1 160 ? 35.778 -88.780 -36.897 1.00 47.78 160 ASP A CA 1
ATOM 1318 C C . ASP A 1 160 ? 34.314 -89.283 -36.924 1.00 47.78 160 ASP A C 1
ATOM 1320 O O . ASP A 1 160 ? 34.086 -90.487 -36.978 1.00 47.78 160 ASP A O 1
ATOM 1324 N N . ALA A 1 161 ? 33.311 -88.392 -36.894 1.00 50.22 161 ALA A N 1
ATOM 1325 C CA . ALA A 1 161 ? 31.959 -88.646 -37.438 1.00 50.22 161 ALA A CA 1
ATOM 1326 C C . ALA A 1 161 ? 31.057 -87.405 -37.287 1.00 50.22 161 ALA A C 1
ATOM 1328 O O . ALA A 1 161 ? 30.510 -87.225 -36.211 1.00 50.22 161 ALA A O 1
ATOM 1329 N N . ASP A 1 162 ? 30.916 -86.566 -38.327 1.00 42.62 162 ASP A N 1
ATOM 1330 C CA . ASP A 1 162 ? 29.752 -85.669 -38.553 1.00 42.62 162 ASP A CA 1
ATOM 1331 C C . ASP A 1 162 ? 29.908 -84.880 -39.882 1.00 42.62 162 ASP A C 1
ATOM 1333 O O . ASP A 1 162 ? 30.206 -83.687 -39.887 1.00 42.62 162 ASP A O 1
ATOM 1337 N N . VAL A 1 163 ? 29.729 -85.532 -41.042 1.00 46.81 163 VAL A N 1
ATOM 1338 C CA . VAL A 1 163 ? 29.470 -84.865 -42.342 1.00 46.81 163 VAL A CA 1
ATOM 1339 C C . VAL A 1 163 ? 28.592 -85.786 -43.196 1.00 46.81 163 VAL A C 1
ATOM 1341 O O . VAL A 1 163 ? 29.119 -86.741 -43.747 1.00 46.81 163 VAL A O 1
ATOM 1344 N N . GLU A 1 164 ? 27.285 -85.518 -43.332 1.00 42.31 164 GLU A N 1
ATOM 1345 C CA . GLU A 1 164 ? 26.511 -85.873 -44.541 1.00 42.31 164 GLU A CA 1
ATOM 1346 C C . GLU A 1 164 ? 25.100 -85.237 -44.579 1.00 42.31 164 GLU A C 1
ATOM 1348 O O . GLU A 1 164 ? 24.391 -85.183 -43.575 1.00 42.31 164 GLU A O 1
ATOM 1353 N N . SER A 1 165 ? 24.694 -84.841 -45.797 1.00 43.03 165 SER A N 1
ATOM 1354 C CA . SER A 1 165 ? 23.361 -84.433 -46.300 1.00 43.03 165 SER A CA 1
ATOM 1355 C C . SER A 1 165 ? 22.988 -82.933 -46.404 1.00 43.03 165 SER A C 1
ATOM 1357 O O . SER A 1 165 ? 22.070 -82.443 -45.757 1.00 43.03 165 SER A O 1
ATOM 1359 N N . GLU A 1 166 ? 23.604 -82.240 -47.372 1.00 49.12 166 GLU A N 1
ATOM 1360 C CA . GLU A 1 166 ? 22.909 -81.276 -48.250 1.00 49.12 166 GLU A CA 1
ATOM 1361 C C . GLU A 1 166 ? 23.098 -81.745 -49.710 1.00 49.12 166 GLU A C 1
ATOM 1363 O O . GLU A 1 166 ? 24.204 -81.698 -50.240 1.00 49.12 166 GLU A O 1
ATOM 1368 N N . GLU A 1 167 ? 22.028 -82.220 -50.357 1.00 47.62 167 GLU A N 1
ATOM 1369 C CA . GLU A 1 167 ? 21.922 -82.351 -51.820 1.00 47.62 167 GLU A CA 1
ATOM 1370 C C . GLU A 1 167 ? 20.625 -81.662 -52.271 1.00 47.62 167 GLU A C 1
ATOM 1372 O O . GLU A 1 167 ? 19.532 -82.096 -51.895 1.00 47.62 167 GLU A O 1
ATOM 1377 N N . LEU A 1 168 ? 20.766 -80.586 -53.057 1.00 38.66 168 LEU A N 1
ATOM 1378 C CA . LEU A 1 168 ? 20.007 -80.266 -54.278 1.00 38.66 168 LEU A CA 1
ATOM 1379 C C . LEU A 1 168 ? 20.683 -79.111 -55.034 1.00 38.66 168 LEU A C 1
ATOM 1381 O O . LEU A 1 168 ? 21.029 -78.098 -54.387 1.00 38.66 168 LEU A O 1
#

Secondary structure (DSSP, 8-state):
--EEESTTSTT-EEEEEEEETTEEEEEEEETT-TT-S--B----B--S-S--GGGGT--GGGGPPPB-S-GGGTT-BHHHHHHHHHHHHHHHHHHHHHHHHHHHHHHHHHHHHHHHHHHHHHHHHHHHHHHHHHHHHHHHHHHHTSSTTS-SS---------------

Organism: NCBI:txid1852826

Foldseek 3Di:
DFAWDPPPDQQIKDWDWDADPNDIDIDIDGPNDDPDPWDFAAFDFDDPDRGRPVLVVDDDPRNDGDTPDDPVRGGDTPVVVVVVVVVVVVVVVVVVVVVVVVVVVVVVVVVVVVVVVVVVVVVVVVVVVVVVVVVVVVVVVVVVVPPPPPPDPDDDPDPDDDDDDDDD